Protein AF-A0A1Q7FND4-F1 (afdb_monomer)

Foldseek 3Di:
DPPDDDWDKDQVPPPDPCPDPVNCVVPVCVVVVVVVNVVVSVPDIGGDDDPVADPVNVVVVVVVVVVCVVCVVVVCVVPVPDDPDDDD

Radius of gyration: 17.03 Å; Cα contacts (8 Å, |Δi|>4): 41; chains: 1; bounding box: 44×31×40 Å

Mean predicted aligned error: 7.87 Å

pLDDT: mean 82.62, std 16.8, range [30.73, 97.94]

Sequence (88 aa):
MESTLNVLTPRYFCPGCHAAKSYRTNGPQVGLRLPQTERLLKKVLCLPTGPAVTSAEANTICDMIKFVVEHTEAVKKRFSVRPIFSHP

Secondary structure (DSSP, 8-state):
-----------SS-S-GGGSHHHHTT-TTGGGG-HHHHHHHTT--PPP-STT--HHHHHHHHHHHHHHHHTHHHHHHHHTT--S----

Structure (mmCIF, N/CA/C/O backbone):
data_AF-A0A1Q7FND4-F1
#
_entry.id   AF-A0A1Q7FND4-F1
#
loop_
_atom_site.group_PDB
_atom_site.id
_atom_site.type_symbol
_atom_site.label_atom_id
_atom_site.label_alt_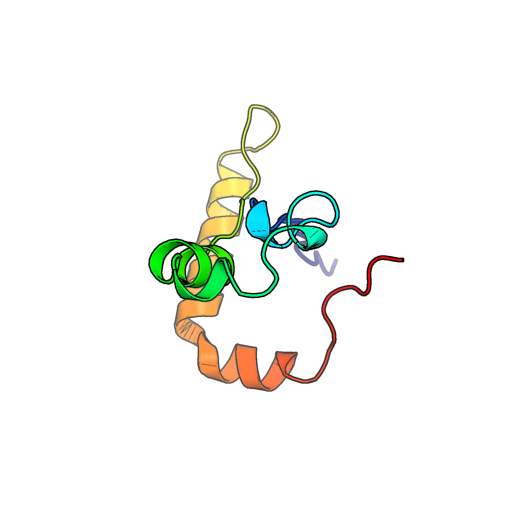id
_atom_site.label_comp_id
_atom_site.label_asym_id
_atom_site.label_entity_id
_atom_site.label_seq_id
_atom_site.pdbx_PDB_ins_code
_atom_site.Cartn_x
_atom_site.Cartn_y
_atom_site.Cartn_z
_atom_site.occupancy
_atom_site.B_iso_or_equiv
_atom_site.auth_seq_id
_atom_site.auth_comp_id
_atom_site.auth_asym_id
_atom_site.auth_atom_id
_atom_site.pdbx_PDB_model_num
ATOM 1 N N . MET A 1 1 ? -27.293 6.403 5.688 1.00 37.91 1 MET A N 1
ATOM 2 C CA . MET A 1 1 ? -25.992 6.960 5.260 1.00 37.91 1 MET A CA 1
ATOM 3 C C . MET A 1 1 ? -25.057 5.791 5.034 1.00 37.91 1 MET A C 1
ATOM 5 O O . MET A 1 1 ? -24.565 5.223 5.995 1.00 37.91 1 MET A O 1
ATOM 9 N N . GLU A 1 2 ? -24.908 5.359 3.787 1.00 43.00 2 GLU A N 1
ATOM 10 C CA . GLU A 1 2 ? -24.027 4.247 3.428 1.00 43.00 2 GLU A CA 1
ATOM 11 C C . GLU A 1 2 ? -22.626 4.827 3.193 1.00 43.00 2 GLU A C 1
ATOM 13 O O . GLU A 1 2 ? -22.276 5.254 2.094 1.00 43.00 2 GLU A O 1
ATOM 18 N N . SER A 1 3 ? -21.856 4.980 4.273 1.00 45.69 3 SER A N 1
ATOM 19 C CA . SER A 1 3 ? -20.483 5.485 4.217 1.00 45.69 3 SER A CA 1
ATOM 20 C C . SER A 1 3 ? -19.581 4.412 3.611 1.00 45.69 3 SER A C 1
ATOM 22 O O . SER A 1 3 ? -18.990 3.597 4.318 1.00 45.69 3 SER A O 1
ATOM 24 N N . THR A 1 4 ? -19.510 4.372 2.284 1.00 51.84 4 THR A N 1
ATOM 25 C CA . THR A 1 4 ? -18.565 3.500 1.582 1.00 51.84 4 THR A CA 1
ATOM 26 C C . THR A 1 4 ? -17.154 4.034 1.830 1.00 51.84 4 THR A C 1
ATOM 28 O O . THR A 1 4 ? -16.822 5.136 1.397 1.00 51.84 4 THR A O 1
ATOM 31 N N . LEU A 1 5 ? -16.328 3.276 2.554 1.00 61.03 5 LEU A N 1
ATOM 32 C CA . LEU A 1 5 ? -14.924 3.610 2.788 1.00 61.03 5 LEU A CA 1
ATOM 33 C C . LEU A 1 5 ? -14.152 3.522 1.461 1.00 61.03 5 LEU A C 1
ATOM 35 O O . LEU A 1 5 ? -14.092 2.455 0.852 1.00 61.03 5 LEU A O 1
ATOM 39 N N . ASN A 1 6 ? -13.559 4.633 1.015 1.00 83.00 6 ASN A N 1
ATOM 40 C CA . ASN A 1 6 ? -12.838 4.716 -0.257 1.00 83.00 6 ASN A CA 1
ATOM 41 C C . ASN A 1 6 ? -11.360 5.068 -0.028 1.00 83.00 6 ASN A C 1
ATOM 43 O O . ASN A 1 6 ? -10.993 6.239 0.040 1.00 83.00 6 ASN A O 1
ATOM 47 N N . VAL A 1 7 ? -10.514 4.044 0.120 1.00 83.88 7 VAL A N 1
ATOM 48 C CA . VAL A 1 7 ? -9.067 4.208 0.336 1.00 83.88 7 VAL A CA 1
ATOM 49 C C . VAL A 1 7 ? -8.333 4.085 -0.999 1.00 83.88 7 VAL A C 1
ATOM 51 O O . VAL A 1 7 ? -8.186 2.988 -1.541 1.00 83.88 7 VAL A O 1
ATOM 54 N N . LEU A 1 8 ? -7.837 5.205 -1.528 1.00 85.69 8 LEU A N 1
ATOM 55 C CA . LEU A 1 8 ? -7.018 5.209 -2.740 1.00 85.69 8 LEU A CA 1
ATOM 56 C C . LEU A 1 8 ? -5.574 4.831 -2.405 1.00 85.69 8 LEU A C 1
ATOM 58 O O . LEU A 1 8 ? -4.905 5.501 -1.620 1.00 85.69 8 LEU A O 1
ATOM 62 N N . THR A 1 9 ? -5.096 3.747 -3.013 1.00 82.38 9 THR A N 1
ATOM 63 C CA . THR A 1 9 ? -3.776 3.171 -2.741 1.00 82.38 9 THR A CA 1
ATOM 64 C C . THR A 1 9 ? -3.019 2.944 -4.051 1.00 82.38 9 THR A C 1
ATOM 66 O O . THR A 1 9 ? -3.385 2.072 -4.843 1.00 82.38 9 THR A O 1
ATOM 69 N N . PRO A 1 10 ? -1.966 3.727 -4.345 1.00 83.25 10 PRO A N 1
ATOM 70 C CA . PRO A 1 10 ? -1.130 3.455 -5.502 1.00 83.25 10 PRO A CA 1
ATOM 71 C C . PRO A 1 10 ? -0.271 2.206 -5.260 1.00 83.25 10 PRO A C 1
ATOM 73 O O . PRO A 1 10 ? 0.146 1.902 -4.139 1.00 83.25 10 PRO A O 1
ATOM 76 N N . ARG A 1 11 ? 0.055 1.493 -6.339 1.00 83.69 11 ARG A N 1
ATOM 77 C CA . ARG A 1 11 ? 1.077 0.440 -6.310 1.00 83.69 11 ARG A CA 1
ATOM 78 C C . ARG A 1 11 ? 2.435 1.067 -6.606 1.00 83.69 11 ARG A C 1
ATOM 80 O O . ARG A 1 11 ? 2.786 1.225 -7.772 1.00 83.69 11 ARG A O 1
ATOM 87 N N . TYR A 1 12 ? 3.184 1.425 -5.566 1.00 82.25 12 TYR A N 1
ATOM 88 C CA . TYR A 1 12 ? 4.563 1.889 -5.717 1.00 82.25 12 TYR A CA 1
ATOM 89 C C . TYR A 1 12 ? 5.571 0.802 -5.322 1.00 82.25 12 TYR A C 1
ATOM 91 O O . TYR A 1 12 ? 5.488 0.230 -4.241 1.00 82.25 12 TYR A O 1
ATOM 99 N N . PHE A 1 13 ? 6.567 0.494 -6.1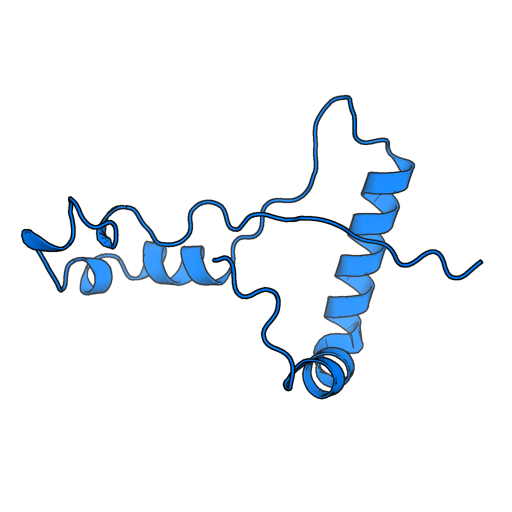45 1.00 80.00 13 PHE A N 1
ATOM 100 C CA . PHE A 1 13 ? 6.656 0.788 -7.582 1.00 80.00 13 PHE A CA 1
ATOM 101 C C . PHE A 1 13 ? 5.893 -0.291 -8.360 1.00 80.00 13 PHE A C 1
ATOM 103 O O . PHE A 1 13 ? 5.917 -1.451 -7.960 1.00 80.00 13 PHE A O 1
ATOM 110 N N . CYS A 1 14 ? 5.188 0.059 -9.439 1.00 82.38 14 CYS A N 1
ATOM 111 C CA . CYS A 1 14 ? 4.565 -0.925 -10.327 1.00 82.38 14 CYS A CA 1
ATOM 112 C C . CYS A 1 14 ? 4.213 -0.296 -11.691 1.00 82.38 14 CYS A C 1
ATOM 114 O O . CYS A 1 14 ? 3.422 0.646 -11.725 1.00 82.38 14 CYS A O 1
ATOM 116 N N . PRO A 1 15 ? 4.737 -0.813 -12.818 1.00 85.00 15 PRO A N 1
ATOM 117 C CA . PRO A 1 15 ? 5.715 -1.899 -12.923 1.00 85.00 15 PRO A CA 1
ATOM 118 C C . PRO A 1 15 ? 7.127 -1.459 -12.482 1.00 85.00 15 PRO A C 1
ATOM 120 O O . PRO A 1 15 ? 7.366 -0.289 -12.191 1.00 85.00 15 PRO A O 1
ATOM 123 N N . GLY A 1 16 ? 8.073 -2.401 -12.409 1.00 87.50 16 GLY A N 1
ATOM 124 C CA . GLY A 1 16 ? 9.478 -2.084 -12.122 1.00 87.50 16 GLY A CA 1
ATOM 125 C C . GLY A 1 16 ? 10.123 -1.264 -13.242 1.00 87.50 16 GLY A C 1
ATOM 126 O O . GLY A 1 16 ? 9.718 -1.368 -14.400 1.00 87.50 16 GLY A O 1
ATOM 127 N N . CYS A 1 17 ? 11.154 -0.476 -12.919 1.00 89.00 17 CYS A N 1
ATOM 128 C CA . CYS A 1 17 ? 11.808 0.419 -13.883 1.00 89.00 17 CYS A CA 1
ATOM 129 C C . CYS A 1 17 ? 12.318 -0.307 -15.140 1.00 89.00 17 CYS A C 1
ATOM 131 O O . CYS A 1 17 ? 12.253 0.251 -16.229 1.00 89.00 17 CYS A O 1
ATOM 133 N N . HIS A 1 18 ? 12.755 -1.566 -15.030 1.00 88.31 18 HIS A N 1
ATOM 134 C CA . HIS A 1 18 ? 13.202 -2.379 -16.172 1.00 88.31 18 HIS A CA 1
ATOM 135 C C . HIS A 1 18 ? 12.090 -2.690 -17.186 1.00 88.31 18 HIS A C 1
ATOM 137 O O . HIS A 1 18 ? 12.383 -3.014 -18.334 1.00 88.31 18 HIS A O 1
ATOM 143 N N . ALA A 1 19 ? 10.822 -2.588 -16.784 1.00 85.62 19 ALA A N 1
ATOM 144 C CA . ALA A 1 19 ? 9.665 -2.732 -17.662 1.00 85.62 19 ALA A CA 1
ATOM 145 C C . ALA A 1 19 ? 9.176 -1.387 -18.233 1.00 85.62 19 ALA A C 1
ATOM 147 O O . ALA A 1 19 ? 8.319 -1.378 -19.120 1.00 85.62 19 ALA A O 1
ATOM 148 N N . ALA A 1 20 ? 9.715 -0.255 -17.764 1.00 86.06 20 ALA A N 1
ATOM 149 C CA . ALA A 1 20 ? 9.389 1.057 -18.308 1.00 86.06 20 ALA A CA 1
ATOM 150 C C . ALA A 1 20 ? 9.938 1.211 -19.736 1.00 86.06 20 ALA A C 1
ATOM 152 O O . ALA A 1 20 ? 10.981 0.656 -20.094 1.00 86.06 20 ALA A O 1
ATOM 153 N N . LYS A 1 21 ? 9.228 1.995 -20.559 1.00 82.25 21 LYS A N 1
ATOM 154 C CA . LYS A 1 21 ? 9.469 2.133 -22.007 1.00 82.25 21 LYS A CA 1
ATOM 155 C C . LYS A 1 21 ? 10.933 2.424 -22.364 1.00 82.25 21 LYS A C 1
ATOM 157 O O . LYS A 1 21 ? 11.433 1.838 -23.315 1.00 82.25 21 LYS A O 1
ATOM 162 N N . SER A 1 22 ? 11.611 3.280 -21.599 1.00 83.75 22 SER A N 1
ATOM 163 C CA . SER A 1 22 ? 13.008 3.675 -21.832 1.00 83.75 22 SER A CA 1
ATOM 164 C C . SER A 1 22 ? 14.028 2.559 -21.585 1.00 83.75 22 SER A C 1
ATOM 166 O O . SER A 1 22 ? 15.100 2.580 -22.177 1.00 83.75 22 SER A O 1
ATOM 168 N N . TYR A 1 23 ? 13.714 1.593 -20.718 1.00 81.69 23 TYR A N 1
ATOM 169 C CA . TYR A 1 23 ? 14.638 0.522 -20.326 1.00 81.69 23 TYR A CA 1
ATOM 170 C C . TYR A 1 23 ? 14.320 -0.811 -21.009 1.00 81.69 23 TYR A C 1
ATOM 172 O O . TYR A 1 23 ? 15.221 -1.614 -21.250 1.00 81.69 23 TYR A O 1
ATOM 180 N N . ARG A 1 24 ? 13.053 -1.039 -21.379 1.00 78.94 24 ARG A N 1
ATOM 181 C CA . ARG A 1 24 ? 12.600 -2.298 -21.986 1.00 78.94 24 ARG A CA 1
ATOM 182 C C . ARG A 1 24 ? 13.226 -2.566 -23.360 1.00 78.94 24 ARG A C 1
ATOM 184 O O . ARG A 1 24 ? 13.450 -3.724 -23.705 1.00 78.94 24 ARG A O 1
ATOM 191 N N . THR A 1 25 ? 13.520 -1.522 -24.138 1.00 77.06 25 THR A N 1
ATOM 192 C CA . THR A 1 25 ? 14.088 -1.634 -25.496 1.00 77.06 25 THR A CA 1
ATOM 193 C C . THR A 1 25 ? 15.486 -2.247 -25.513 1.00 77.06 25 THR A C 1
ATOM 195 O O . THR A 1 25 ? 15.818 -2.962 -26.451 1.00 77.06 25 THR A O 1
ATOM 198 N N . ASN A 1 26 ? 16.278 -2.029 -24.460 1.00 69.94 26 ASN A N 1
ATOM 199 C CA . ASN A 1 26 ? 17.672 -2.480 -24.386 1.00 69.94 26 ASN A CA 1
ATOM 200 C C . ASN A 1 26 ? 17.818 -3.878 -23.756 1.00 69.94 26 ASN A C 1
ATOM 202 O O . ASN A 1 26 ? 18.927 -4.392 -23.632 1.00 69.94 26 ASN A O 1
ATOM 206 N N . GLY A 1 27 ? 16.712 -4.500 -23.336 1.00 68.56 27 GLY A N 1
ATOM 207 C CA . GLY A 1 27 ? 16.735 -5.779 -22.636 1.00 68.56 27 GLY A CA 1
ATOM 208 C C . GLY A 1 27 ? 15.330 -6.306 -22.330 1.00 68.56 27 GLY A C 1
ATOM 209 O O . GLY A 1 27 ? 14.895 -6.255 -21.179 1.00 68.56 27 GLY A O 1
ATOM 210 N N . PRO A 1 28 ? 14.610 -6.870 -23.315 1.00 69.50 28 PRO A N 1
ATOM 211 C CA . PRO A 1 28 ? 13.220 -7.305 -23.139 1.00 69.50 28 PRO A CA 1
ATOM 212 C C . PRO A 1 28 ? 13.031 -8.426 -22.099 1.00 69.50 28 PRO A C 1
ATOM 214 O O . PRO A 1 28 ? 11.910 -8.667 -21.661 1.00 69.50 28 PRO A O 1
ATOM 217 N N . GLN A 1 29 ? 14.115 -9.087 -21.678 1.00 81.88 29 GLN A N 1
ATOM 218 C CA . GLN A 1 29 ? 14.111 -10.199 -20.723 1.00 81.88 29 GLN A CA 1
ATOM 219 C C . GLN A 1 29 ? 14.786 -9.876 -19.378 1.00 81.88 29 GLN A C 1
ATOM 221 O O . GLN A 1 29 ? 15.009 -10.779 -18.574 1.00 81.88 29 GLN A O 1
ATOM 226 N N . VAL A 1 30 ? 15.103 -8.607 -19.092 1.00 84.38 30 VAL A N 1
ATOM 227 C CA . VAL A 1 30 ? 15.797 -8.206 -17.848 1.00 84.38 30 VAL A CA 1
ATOM 228 C C . VAL A 1 30 ? 15.055 -8.683 -16.590 1.00 84.38 30 VAL A C 1
ATOM 230 O O . VAL A 1 30 ? 15.695 -9.091 -15.624 1.00 84.38 30 VAL A O 1
ATOM 233 N N . GLY A 1 31 ? 13.719 -8.741 -16.628 1.00 82.50 31 GLY A N 1
ATOM 234 C CA . GLY A 1 31 ? 12.901 -9.258 -15.525 1.00 82.50 31 GLY A CA 1
ATOM 235 C C . GLY A 1 31 ? 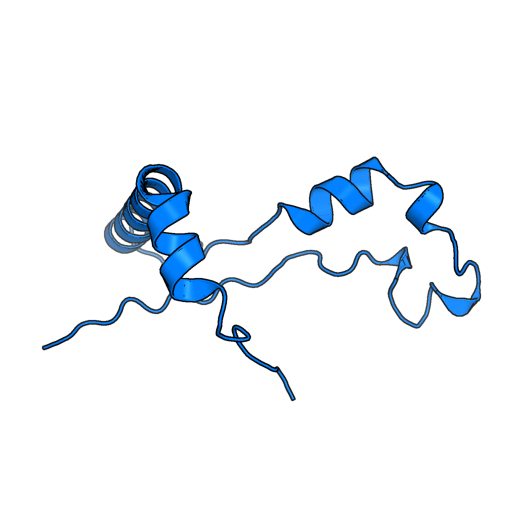13.224 -10.706 -15.121 1.00 82.50 31 GLY A C 1
ATOM 236 O O . GLY A 1 31 ? 13.130 -11.036 -13.943 1.00 82.50 31 GLY A O 1
ATOM 237 N N . LEU A 1 32 ? 13.699 -11.553 -16.049 1.00 87.44 32 LEU A N 1
ATOM 238 C CA . LEU A 1 32 ? 14.103 -12.936 -15.743 1.00 87.44 32 LEU A CA 1
ATOM 239 C C . LEU A 1 32 ? 15.314 -12.997 -14.802 1.00 87.44 32 LEU A C 1
ATOM 241 O O . LEU A 1 32 ? 15.469 -13.958 -14.054 1.00 87.44 32 LEU A O 1
ATOM 245 N N . ARG A 1 33 ? 16.159 -11.959 -14.818 1.00 90.88 33 ARG A N 1
ATOM 246 C CA . ARG A 1 33 ? 17.329 -11.829 -13.936 1.00 90.88 33 ARG A CA 1
ATOM 247 C C . ARG A 1 33 ? 17.011 -11.100 -12.630 1.00 90.88 33 ARG A C 1
ATOM 249 O O . ARG A 1 33 ? 17.882 -11.001 -11.773 1.00 90.88 33 ARG A O 1
ATOM 256 N N . LEU A 1 34 ? 15.780 -10.612 -12.466 1.00 92.12 34 LEU A N 1
ATOM 257 C CA . LEU A 1 34 ? 15.319 -9.868 -11.292 1.00 92.12 34 LEU A CA 1
ATOM 258 C C . LEU A 1 34 ? 14.127 -10.563 -10.597 1.00 92.12 34 LEU A C 1
ATOM 260 O O . LEU A 1 34 ? 13.115 -9.910 -10.314 1.00 92.12 34 LEU A O 1
ATOM 264 N N . PRO A 1 35 ? 14.199 -11.877 -10.295 1.00 92.25 35 PRO A N 1
ATOM 265 C CA . PRO A 1 35 ? 13.048 -12.622 -9.787 1.00 92.25 35 PRO A CA 1
ATOM 266 C C . PRO A 1 35 ? 12.559 -12.112 -8.423 1.00 92.25 35 PRO A C 1
ATOM 268 O O . PRO A 1 35 ? 11.361 -12.142 -8.143 1.00 92.25 35 PRO A O 1
ATOM 271 N N . GLN A 1 36 ? 13.453 -11.596 -7.574 1.00 95.06 36 GLN A N 1
ATOM 272 C CA . GLN A 1 36 ? 13.082 -10.998 -6.291 1.00 95.06 36 GLN A CA 1
ATOM 273 C C . GLN A 1 36 ? 12.302 -9.695 -6.486 1.00 95.06 36 GLN A C 1
ATOM 275 O O . GLN A 1 36 ? 11.297 -9.489 -5.804 1.00 95.06 36 GLN A O 1
ATOM 280 N N . THR A 1 37 ? 12.725 -8.858 -7.436 1.00 92.69 37 THR A N 1
ATOM 281 C CA . THR A 1 37 ? 12.032 -7.616 -7.792 1.00 92.69 37 THR A CA 1
ATOM 282 C C . THR A 1 37 ? 10.638 -7.927 -8.323 1.00 92.69 37 THR A C 1
ATOM 284 O O . THR A 1 37 ? 9.659 -7.434 -7.774 1.00 92.69 37 THR A O 1
ATOM 287 N N . GLU A 1 38 ? 10.515 -8.823 -9.306 1.00 91.25 38 GLU A N 1
ATOM 288 C CA . GLU A 1 38 ? 9.218 -9.248 -9.857 1.00 91.25 38 GLU A CA 1
ATOM 289 C C . GLU A 1 38 ? 8.278 -9.822 -8.794 1.00 91.25 38 GLU A C 1
ATOM 291 O O . GLU A 1 38 ? 7.073 -9.555 -8.785 1.00 91.25 38 GLU A O 1
ATOM 296 N N . ARG A 1 39 ? 8.825 -10.594 -7.849 1.00 91.94 39 ARG A N 1
ATOM 297 C CA . ARG A 1 39 ? 8.055 -11.126 -6.723 1.00 91.94 39 ARG A CA 1
ATOM 298 C C . ARG A 1 39 ? 7.553 -10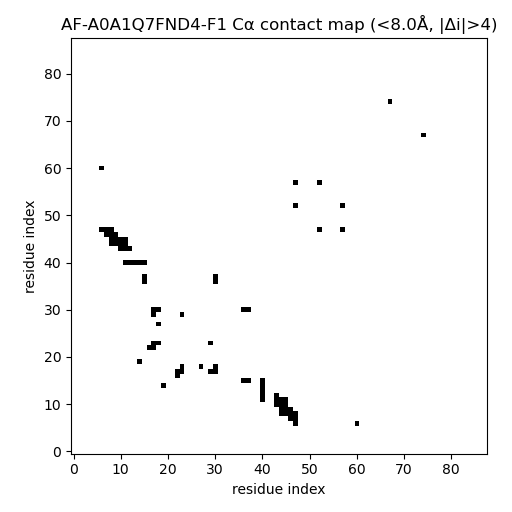.018 -5.796 1.00 91.94 39 ARG A C 1
ATOM 300 O O . ARG A 1 39 ? 6.436 -10.132 -5.297 1.00 91.94 39 ARG A O 1
ATOM 307 N N . LEU A 1 40 ? 8.361 -8.989 -5.539 1.00 92.31 40 LEU A N 1
ATOM 308 C CA . LEU A 1 40 ? 7.999 -7.876 -4.660 1.00 92.31 40 LEU A CA 1
ATOM 309 C C . LEU A 1 40 ? 6.938 -6.970 -5.299 1.00 92.31 40 LEU A C 1
ATOM 311 O O . LEU A 1 40 ? 5.938 -6.669 -4.654 1.00 92.31 40 LEU A O 1
ATOM 315 N N . LEU A 1 41 ? 7.096 -6.619 -6.580 1.00 90.56 41 LEU A N 1
ATOM 316 C CA . LEU A 1 41 ? 6.171 -5.751 -7.329 1.00 90.56 41 LEU A CA 1
ATOM 317 C C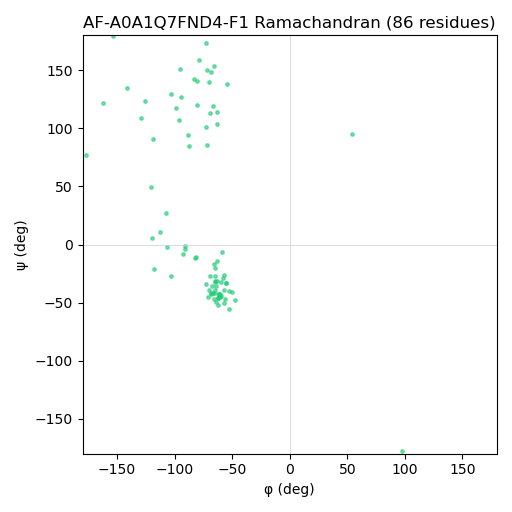 . LEU A 1 41 ? 4.721 -6.275 -7.348 1.00 90.56 41 LEU A C 1
ATOM 319 O O . LEU A 1 41 ? 3.781 -5.495 -7.477 1.00 90.56 41 LEU A O 1
ATOM 323 N N . LYS A 1 42 ? 4.527 -7.594 -7.203 1.00 88.81 42 LYS A N 1
ATOM 324 C CA . LYS A 1 42 ? 3.205 -8.249 -7.139 1.00 88.81 42 LYS A CA 1
ATOM 325 C C . LYS A 1 42 ? 2.540 -8.196 -5.760 1.00 88.81 42 LYS A C 1
ATOM 327 O O . LYS A 1 42 ? 1.385 -8.591 -5.643 1.00 88.81 42 LYS A O 1
ATOM 332 N N . LYS A 1 43 ? 3.270 -7.789 -4.719 1.00 89.44 43 LYS A N 1
ATOM 333 C CA . LYS A 1 43 ? 2.831 -7.871 -3.316 1.00 89.44 43 LYS A CA 1
ATOM 334 C C . LYS A 1 43 ? 2.720 -6.517 -2.624 1.00 89.44 43 LYS A C 1
ATOM 336 O O . LYS A 1 43 ? 2.050 -6.429 -1.602 1.00 89.44 43 LYS A O 1
ATOM 341 N N . VAL A 1 44 ? 3.403 -5.494 -3.132 1.00 89.31 44 VAL A N 1
ATOM 342 C CA . VAL A 1 44 ? 3.463 -4.181 -2.482 1.00 89.31 44 VAL A CA 1
ATOM 343 C C . VAL A 1 44 ? 2.220 -3.340 -2.762 1.00 89.31 44 VAL A C 1
ATOM 345 O O . VAL A 1 44 ? 1.695 -3.314 -3.876 1.00 89.31 44 VAL A O 1
ATOM 348 N N . LEU A 1 45 ? 1.783 -2.624 -1.731 1.00 90.12 45 LEU A N 1
ATOM 349 C CA . LEU A 1 45 ? 0.704 -1.646 -1.767 1.00 90.12 45 LEU A CA 1
ATOM 350 C C . LE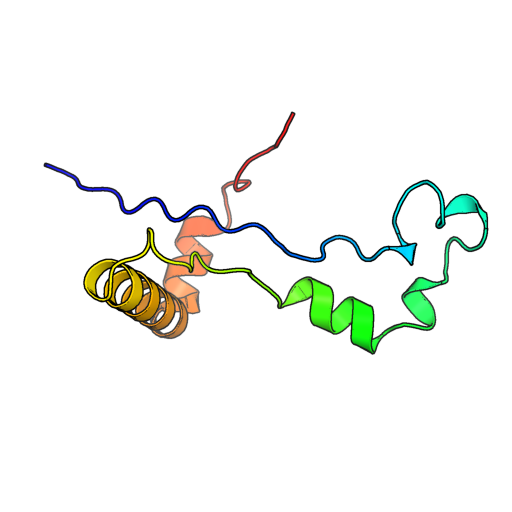U A 1 45 ? 1.100 -0.472 -0.869 1.00 90.12 45 LEU A C 1
ATOM 352 O O . LEU A 1 45 ? 1.571 -0.697 0.246 1.00 90.12 45 LEU A O 1
ATOM 356 N N . CYS A 1 46 ? 0.912 0.763 -1.331 1.00 90.94 46 CYS A N 1
ATOM 357 C CA . CYS A 1 46 ? 1.146 1.941 -0.500 1.00 90.94 46 CYS A CA 1
ATOM 358 C C . CYS A 1 46 ? -0.151 2.392 0.159 1.00 90.94 46 CYS A C 1
ATOM 360 O O . CYS A 1 46 ? -1.149 2.617 -0.524 1.00 90.94 46 CYS A O 1
ATOM 362 N N . LEU A 1 47 ? -0.114 2.544 1.481 1.00 93.25 47 LEU A N 1
ATOM 363 C CA . LEU A 1 47 ? -1.239 3.025 2.275 1.00 93.25 47 LEU A CA 1
ATOM 364 C C . LEU A 1 47 ? -1.127 4.539 2.514 1.00 93.25 47 LEU A C 1
ATOM 366 O O . LEU A 1 47 ? -0.007 5.057 2.567 1.00 93.25 47 LEU A O 1
ATOM 370 N N . PRO A 1 48 ? -2.260 5.248 2.677 1.00 92.12 48 PRO A N 1
ATOM 371 C CA . PRO A 1 48 ? -2.257 6.646 3.086 1.00 92.12 48 PRO A CA 1
ATOM 372 C C . PRO A 1 48 ? -1.476 6.854 4.386 1.00 92.12 48 PRO A C 1
ATOM 374 O O . PRO A 1 48 ? -1.583 6.069 5.327 1.00 92.12 48 PRO A O 1
ATOM 377 N N . THR A 1 49 ? -0.696 7.928 4.431 1.00 92.31 49 THR A N 1
ATOM 378 C CA . THR A 1 49 ? 0.084 8.350 5.599 1.00 92.31 49 THR A CA 1
ATOM 379 C C . THR A 1 49 ? 0.308 9.866 5.555 1.00 92.31 49 THR A C 1
ATOM 381 O O . THR A 1 49 ? -0.112 10.530 4.605 1.00 92.31 49 THR A O 1
ATOM 384 N N . GLY A 1 50 ? 0.989 10.416 6.561 1.00 92.50 50 GLY A N 1
ATOM 385 C CA . GLY A 1 50 ? 1.303 11.839 6.683 1.00 92.50 50 GLY A CA 1
ATOM 386 C C . GLY A 1 50 ? 0.330 12.603 7.590 1.00 92.50 50 GLY A C 1
ATOM 387 O O . GLY A 1 50 ? -0.578 12.012 8.167 1.00 92.50 50 GLY A O 1
ATOM 388 N N . PRO A 1 51 ? 0.505 13.930 7.722 1.00 94.12 51 PRO A N 1
ATOM 389 C CA . PRO A 1 51 ? -0.228 14.744 8.698 1.00 94.12 51 PRO A CA 1
ATOM 390 C C . PRO A 1 51 ? -1.737 14.840 8.433 1.00 94.12 51 PRO A C 1
ATOM 392 O O . PRO A 1 51 ? -2.486 15.220 9.324 1.00 94.12 51 PRO A O 1
ATOM 395 N N . ALA A 1 52 ? -2.185 14.503 7.221 1.00 94.12 52 ALA A N 1
ATOM 396 C CA . ALA A 1 52 ? -3.598 14.480 6.858 1.00 94.12 52 ALA A CA 1
ATOM 397 C C . ALA A 1 52 ? -4.322 13.190 7.287 1.00 94.12 52 ALA A C 1
ATOM 399 O O . ALA A 1 52 ? -5.543 13.150 7.211 1.00 94.12 52 ALA A O 1
ATOM 400 N N . VAL A 1 53 ? -3.594 12.147 7.707 1.00 94.44 53 VAL A N 1
ATOM 401 C CA . VAL A 1 53 ? -4.183 10.871 8.132 1.00 94.44 53 VAL A CA 1
ATOM 402 C C . VAL A 1 53 ? -4.272 10.836 9.648 1.00 94.44 53 VAL A C 1
ATOM 404 O O . VAL A 1 53 ? -3.264 10.864 10.353 1.00 94.44 53 VAL A O 1
ATOM 407 N N . THR A 1 54 ? -5.494 10.748 10.157 1.00 95.56 54 THR A N 1
ATOM 408 C CA . THR A 1 54 ? -5.760 10.619 11.588 1.00 95.56 54 THR A CA 1
ATOM 409 C C . THR A 1 54 ? -5.543 9.184 12.072 1.00 95.56 54 THR A C 1
ATOM 411 O O . THR A 1 54 ? -5.649 8.216 11.315 1.00 95.56 54 THR A O 1
ATOM 414 N N . SER A 1 55 ? -5.318 9.009 13.377 1.00 95.88 55 SER A N 1
ATOM 415 C CA . SER A 1 55 ? -5.217 7.673 13.985 1.00 95.88 55 SER A CA 1
ATOM 416 C C . SER A 1 55 ? -6.492 6.839 13.799 1.00 95.88 55 SER A C 1
ATOM 418 O O . SER A 1 55 ? -6.416 5.620 13.669 1.00 95.88 55 SER A O 1
ATOM 420 N N . ALA A 1 56 ? -7.667 7.479 13.760 1.00 94.75 56 ALA A N 1
ATOM 421 C CA . ALA A 1 56 ? -8.941 6.799 13.531 1.00 94.75 56 ALA A CA 1
ATOM 422 C C . ALA A 1 56 ? -9.046 6.243 12.099 1.00 94.75 56 ALA A C 1
ATOM 424 O O . ALA A 1 56 ? -9.458 5.097 11.907 1.00 94.75 56 ALA A O 1
ATOM 425 N N . GLU A 1 57 ? -8.615 7.013 11.097 1.00 94.44 57 GLU A N 1
ATOM 426 C CA . GLU A 1 57 ? -8.550 6.551 9.706 1.00 94.44 57 GLU A CA 1
ATOM 427 C C . GLU A 1 57 ? -7.516 5.436 9.537 1.00 94.44 57 GLU A C 1
ATOM 429 O O . GLU A 1 57 ? -7.805 4.425 8.898 1.00 94.44 57 GLU A O 1
ATOM 434 N N . ALA A 1 58 ? -6.344 5.563 10.169 1.00 94.56 58 ALA A N 1
ATOM 435 C CA . ALA A 1 58 ? -5.324 4.516 10.159 1.00 94.56 58 ALA A CA 1
ATOM 436 C C . ALA A 1 58 ? -5.844 3.200 10.767 1.00 94.56 58 ALA A C 1
ATOM 438 O O . ALA A 1 58 ? -5.665 2.136 10.173 1.00 94.56 58 ALA A O 1
ATOM 439 N N . ASN A 1 59 ? -6.546 3.262 11.904 1.00 95.94 59 ASN A N 1
ATOM 440 C CA . ASN A 1 59 ? -7.180 2.087 12.511 1.00 95.94 59 ASN A CA 1
ATOM 441 C C . ASN A 1 59 ? -8.234 1.472 11.586 1.00 95.94 59 ASN A C 1
ATOM 443 O O . ASN A 1 59 ? -8.241 0.262 11.385 1.00 95.94 59 ASN A O 1
ATOM 447 N N . THR A 1 60 ? -9.053 2.309 10.948 1.00 95.25 60 THR A N 1
ATOM 448 C CA . THR A 1 60 ? -10.067 1.857 9.988 1.00 95.25 60 THR A CA 1
ATOM 449 C C . THR A 1 60 ? -9.432 1.116 8.804 1.00 95.25 60 THR A C 1
ATOM 451 O O . THR A 1 60 ? -9.914 0.057 8.400 1.00 95.25 60 THR A O 1
ATOM 454 N N . ILE A 1 61 ? -8.316 1.625 8.267 1.00 94.50 61 ILE A N 1
ATOM 455 C CA . ILE A 1 61 ? -7.549 0.953 7.206 1.00 94.50 61 ILE A CA 1
ATOM 456 C C . ILE A 1 61 ? -7.012 -0.396 7.701 1.00 94.50 61 ILE A C 1
ATOM 458 O O . ILE A 1 61 ? -7.143 -1.402 7.001 1.00 94.50 61 ILE A O 1
ATOM 462 N N . CYS A 1 62 ? -6.432 -0.442 8.903 1.00 95.69 62 CYS A N 1
ATOM 463 C CA . CYS A 1 62 ? -5.921 -1.678 9.497 1.00 95.69 62 CYS A CA 1
ATOM 464 C C . CYS A 1 62 ? -7.021 -2.728 9.681 1.00 95.69 62 CYS A C 1
ATOM 466 O O . CYS A 1 62 ? -6.817 -3.890 9.333 1.00 95.69 62 CYS A O 1
ATOM 468 N N . ASP A 1 63 ? -8.185 -2.335 10.189 1.00 96.06 63 ASP A N 1
ATOM 469 C CA . ASP A 1 63 ? -9.305 -3.247 10.414 1.00 96.06 63 ASP A CA 1
ATOM 470 C C . ASP A 1 63 ? -9.894 -3.757 9.096 1.00 96.06 63 ASP A C 1
ATOM 472 O O . ASP A 1 63 ? -10.205 -4.942 8.978 1.00 96.06 63 ASP A O 1
ATOM 476 N N . MET A 1 64 ? -9.935 -2.918 8.057 1.00 94.56 64 MET A N 1
ATOM 477 C CA . MET A 1 64 ? -10.293 -3.355 6.706 1.00 94.56 64 MET A CA 1
ATOM 478 C C . MET A 1 64 ? -9.306 -4.400 6.166 1.00 94.56 64 MET A C 1
ATOM 480 O O . MET A 1 64 ? -9.728 -5.411 5.604 1.00 94.56 64 MET A O 1
ATOM 484 N N . ILE A 1 65 ? -7.996 -4.186 6.332 1.00 94.56 65 ILE A N 1
ATOM 485 C CA . ILE A 1 65 ? -6.978 -5.149 5.888 1.00 94.56 65 ILE A CA 1
ATOM 486 C C . ILE A 1 65 ? -7.140 -6.475 6.636 1.00 94.56 65 I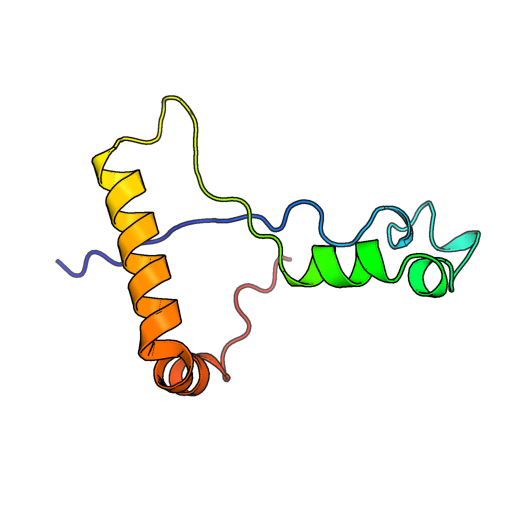LE A C 1
ATOM 488 O O 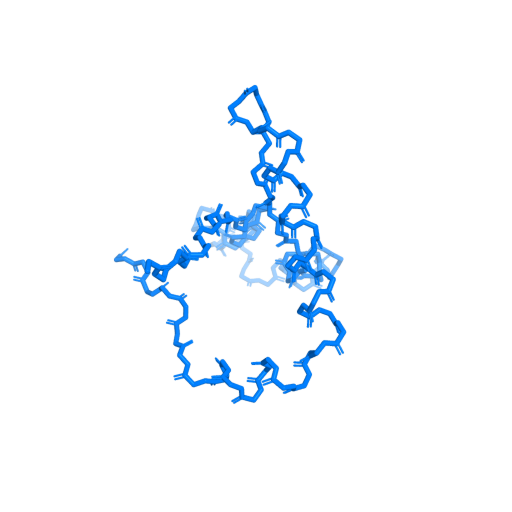. ILE A 1 65 ? -7.151 -7.525 5.992 1.00 94.56 65 ILE A O 1
ATOM 492 N N . LYS A 1 66 ? -7.318 -6.441 7.964 1.00 97.31 66 LYS A N 1
ATOM 493 C CA . LYS A 1 66 ? -7.582 -7.649 8.766 1.00 97.31 66 LYS A CA 1
ATOM 494 C C . LYS A 1 66 ? -8.816 -8.385 8.256 1.00 97.31 66 LYS A C 1
ATOM 496 O O . LYS A 1 66 ? -8.719 -9.566 7.940 1.00 97.31 66 LYS A O 1
ATOM 501 N N . PHE A 1 67 ? -9.928 -7.672 8.069 1.00 96.12 67 PHE A N 1
ATOM 502 C CA . PHE A 1 67 ? -11.169 -8.245 7.555 1.00 96.12 67 PHE A CA 1
ATOM 503 C C . PHE A 1 67 ? -10.965 -8.939 6.201 1.00 96.12 67 PHE A C 1
ATOM 505 O O . PHE A 1 67 ? -11.409 -10.073 6.019 1.00 96.12 67 PHE A O 1
ATOM 512 N N . VAL A 1 68 ? -10.272 -8.288 5.258 1.00 94.75 68 VAL A N 1
ATOM 513 C CA . VAL A 1 68 ? -9.985 -8.861 3.933 1.00 94.75 68 VAL A CA 1
ATOM 514 C C . VAL A 1 68 ? -9.131 -10.122 4.044 1.00 94.75 68 VAL A C 1
ATOM 516 O O . VAL A 1 68 ? -9.415 -11.099 3.354 1.00 94.75 68 VAL A O 1
ATOM 519 N N . VAL A 1 69 ? -8.110 -10.119 4.905 1.00 96.06 69 VAL A N 1
ATOM 520 C CA . VAL A 1 69 ? -7.235 -11.280 5.121 1.00 96.06 69 VAL A CA 1
ATOM 521 C C . VAL A 1 69 ? -8.014 -12.443 5.741 1.00 96.06 69 VAL A C 1
ATOM 523 O O . VAL A 1 69 ? -7.942 -13.561 5.231 1.00 96.06 69 VAL A O 1
ATOM 526 N N . GLU A 1 70 ? -8.816 -12.185 6.772 1.00 97.94 70 GLU A N 1
ATOM 527 C CA . GLU A 1 70 ? -9.640 -13.194 7.452 1.00 97.94 70 GLU A CA 1
ATOM 528 C C . GLU A 1 70 ? -10.709 -13.801 6.531 1.00 97.94 70 GLU A C 1
ATOM 530 O O . GLU A 1 70 ? -10.973 -15.000 6.582 1.00 97.94 70 GLU A O 1
ATOM 535 N N . HIS A 1 71 ? -11.282 -12.999 5.630 1.00 96.50 71 HIS A N 1
ATOM 536 C CA . HIS A 1 71 ? -12.378 -13.406 4.745 1.00 96.50 71 HIS A CA 1
ATOM 537 C C . HIS A 1 71 ? -11.936 -13.575 3.285 1.00 96.50 71 HIS A C 1
ATOM 539 O O . HIS A 1 71 ? -12.747 -13.431 2.364 1.00 96.50 71 HIS A O 1
ATOM 545 N N . THR A 1 72 ? -10.656 -13.894 3.058 1.00 94.38 72 THR A N 1
ATOM 546 C CA . THR A 1 72 ? -10.012 -13.887 1.732 1.00 94.38 72 THR A CA 1
ATOM 547 C C . THR A 1 72 ? -10.835 -14.602 0.655 1.00 94.38 72 THR A C 1
ATOM 549 O O . THR A 1 72 ? -11.038 -14.051 -0.425 1.00 94.38 72 THR A O 1
ATOM 552 N N . GLU A 1 73 ? -11.343 -15.807 0.920 1.00 94.81 73 GLU A N 1
ATOM 553 C CA . GLU A 1 73 ? -12.068 -16.593 -0.089 1.00 94.81 73 GLU A CA 1
ATOM 554 C C . GLU A 1 73 ? -13.436 -15.993 -0.443 1.00 94.81 73 GLU A C 1
ATOM 556 O O . GLU A 1 73 ? -13.807 -15.925 -1.619 1.00 94.81 73 GLU A O 1
ATOM 561 N N . ALA A 1 74 ? -14.164 -15.474 0.549 1.00 94.00 74 ALA A N 1
ATOM 562 C CA . ALA A 1 74 ? -15.436 -14.792 0.327 1.00 94.00 74 ALA A CA 1
ATOM 563 C C . ALA A 1 74 ? -15.241 -13.475 -0.442 1.00 94.00 74 ALA A C 1
ATOM 565 O O . ALA A 1 74 ? -15.988 -13.181 -1.380 1.00 94.00 74 ALA A O 1
ATOM 566 N N . VAL A 1 75 ? -14.204 -12.709 -0.084 1.00 92.88 75 VAL A N 1
ATOM 567 C CA . VAL A 1 75 ? -13.832 -11.465 -0.769 1.00 92.88 75 VAL A CA 1
ATOM 568 C C . VAL A 1 75 ? -13.404 -11.757 -2.206 1.00 92.88 75 VAL A C 1
ATOM 570 O O . VAL A 1 75 ? -13.956 -11.156 -3.125 1.00 92.88 75 VAL A O 1
ATOM 573 N N . LYS A 1 76 ? -12.504 -12.724 -2.438 1.00 91.12 76 LYS A N 1
ATOM 574 C CA . LYS A 1 76 ? -12.115 -13.147 -3.793 1.00 91.12 76 LYS A CA 1
ATOM 575 C C . LYS A 1 76 ? -13.347 -13.501 -4.612 1.00 91.12 76 LYS A C 1
ATOM 577 O O . LYS A 1 76 ? -13.578 -12.858 -5.625 1.00 91.12 76 LYS A O 1
ATOM 582 N N . LYS A 1 77 ? -14.196 -14.420 -4.137 1.00 91.50 77 LYS A N 1
ATOM 583 C CA . LYS A 1 77 ? -15.413 -14.842 -4.850 1.00 91.50 77 LYS A CA 1
ATOM 584 C C . LYS A 1 77 ? -16.306 -13.661 -5.244 1.00 91.50 77 LYS A C 1
ATOM 586 O O . LYS A 1 77 ? -16.853 -13.650 -6.343 1.00 91.50 77 LYS A O 1
ATOM 591 N N . ARG A 1 78 ? -16.444 -12.660 -4.369 1.00 89.62 78 ARG A N 1
ATOM 592 C CA . ARG A 1 78 ? -17.250 -11.457 -4.626 1.00 89.62 78 ARG A CA 1
ATOM 593 C C . ARG A 1 78 ? -16.604 -10.494 -5.629 1.00 89.62 78 ARG A C 1
ATOM 595 O O . ARG A 1 78 ? -17.325 -9.850 -6.386 1.00 89.62 78 ARG A O 1
ATOM 602 N N . PHE A 1 79 ? -15.275 -10.385 -5.639 1.00 82.94 79 PHE A N 1
ATOM 603 C CA . PHE A 1 79 ? -14.532 -9.395 -6.431 1.00 82.94 79 PHE A CA 1
ATOM 604 C C . PHE A 1 79 ? -13.791 -9.965 -7.653 1.00 82.94 79 PHE A C 1
ATOM 606 O O . PHE A 1 79 ? -13.263 -9.188 -8.444 1.00 82.94 79 PHE A O 1
ATOM 613 N N . SER A 1 80 ? -13.820 -11.282 -7.892 1.00 75.25 80 SER A N 1
ATOM 614 C CA . SER A 1 80 ? -13.222 -11.952 -9.063 1.00 75.25 80 SER A CA 1
ATOM 615 C C . SER A 1 80 ? -13.761 -11.483 -10.427 1.00 75.25 80 SER A C 1
ATOM 617 O O . SER A 1 80 ? -13.232 -11.903 -11.450 1.00 75.25 80 SER A O 1
ATOM 619 N N . VAL A 1 81 ? -14.793 -10.630 -10.468 1.00 55.69 81 VAL A N 1
ATOM 620 C CA . VAL A 1 81 ? -15.549 -10.294 -11.691 1.00 55.69 81 VAL A CA 1
ATOM 621 C C . VAL A 1 81 ? -15.515 -8.806 -12.068 1.00 55.69 81 VAL A C 1
ATOM 623 O O . VAL A 1 81 ? -16.201 -8.402 -13.002 1.00 55.69 81 VAL A O 1
ATOM 626 N N . ARG A 1 82 ? -14.749 -7.953 -11.375 1.00 47.34 82 ARG A N 1
ATOM 627 C CA . ARG A 1 82 ? -14.676 -6.521 -11.722 1.00 47.34 82 ARG A CA 1
ATOM 628 C C . ARG A 1 82 ? -13.233 -6.072 -11.941 1.00 47.34 82 ARG A C 1
ATOM 630 O O . ARG A 1 82 ? -12.435 -6.198 -11.014 1.00 47.34 82 ARG A O 1
ATOM 637 N N . PRO A 1 83 ? -12.880 -5.509 -13.114 1.00 46.75 83 PRO A N 1
ATOM 638 C CA . PRO A 1 83 ? -11.620 -4.799 -13.246 1.00 46.75 83 PRO A CA 1
ATOM 639 C C . PRO A 1 83 ? -11.672 -3.590 -12.306 1.00 46.75 83 PRO A C 1
ATOM 641 O O . PRO A 1 83 ? -12.504 -2.695 -12.452 1.00 46.75 83 PRO A O 1
ATOM 644 N N . ILE A 1 84 ? -10.814 -3.601 -11.290 1.00 54.16 84 ILE A N 1
ATOM 645 C CA . ILE A 1 84 ? -10.632 -2.476 -10.378 1.00 54.16 84 ILE A CA 1
ATOM 646 C C . ILE A 1 84 ? -9.877 -1.407 -11.178 1.00 54.16 84 ILE A C 1
ATOM 648 O O . ILE A 1 84 ? -8.677 -1.531 -11.396 1.00 54.16 84 ILE A O 1
ATOM 652 N N . PHE A 1 85 ? -10.624 -0.410 -11.660 1.00 48.84 85 PHE A N 1
ATOM 653 C CA . PHE A 1 85 ? -10.171 0.801 -12.355 1.00 48.84 85 PHE A CA 1
ATOM 654 C C . PHE A 1 85 ? -9.262 0.594 -13.582 1.00 48.84 85 PHE A C 1
ATOM 656 O O . PHE A 1 85 ? -8.034 0.590 -13.490 1.00 48.84 85 PHE A O 1
ATOM 663 N N . SER A 1 86 ? -9.874 0.573 -14.769 1.00 36.66 86 SER A N 1
ATOM 664 C CA . SER A 1 86 ? -9.217 1.006 -16.00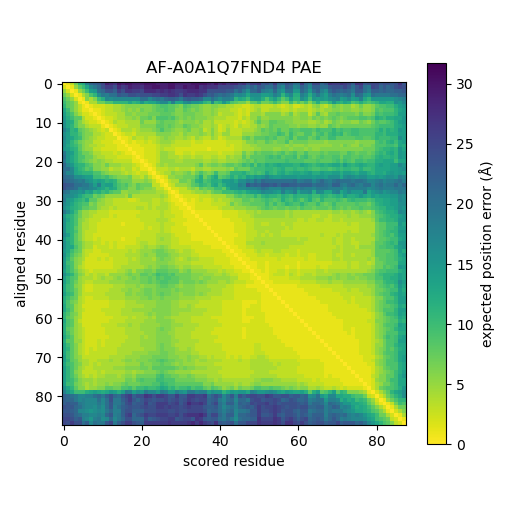7 1.00 36.66 86 SER A CA 1
ATOM 665 C C . SER A 1 86 ? -8.876 2.495 -15.883 1.00 36.66 86 SER A C 1
ATOM 667 O O . SER A 1 86 ? -9.770 3.337 -15.944 1.00 36.66 86 SER A O 1
ATOM 669 N N . HIS A 1 87 ? -7.607 2.819 -15.641 1.00 30.73 87 HIS A N 1
ATOM 670 C CA . HIS A 1 87 ? -7.123 4.185 -15.846 1.00 30.73 87 HIS A CA 1
ATOM 671 C C . HIS A 1 87 ? -7.091 4.457 -17.367 1.00 30.73 87 HIS A C 1
ATOM 673 O O . HIS A 1 87 ? -6.768 3.520 -18.104 1.00 30.73 87 HIS A O 1
ATOM 679 N N . PRO A 1 88 ? -7.479 5.661 -17.829 1.00 37.41 88 PRO A N 1
ATOM 680 C CA . PRO A 1 88 ? -7.451 6.040 -19.245 1.00 37.41 88 PRO A CA 1
ATOM 681 C C . PRO A 1 88 ? -6.037 6.032 -19.842 1.00 37.41 88 PRO A C 1
ATOM 683 O O . PRO A 1 88 ? -5.060 6.202 -19.074 1.00 37.41 88 PRO A O 1
#

Solvent-accessible surface area (backbone atoms only — not comparable to full-atom values): 5761 Å² total; per-residue (Å²): 135,88,81,75,86,82,84,82,59,58,52,65,65,59,75,54,70,63,71,35,78,90,43,25,79,82,38,85,60,54,64,77,81,33,58,68,56,60,57,44,51,77,70,50,70,40,74,86,70,62,95,87,53,49,71,68,57,52,48,52,52,52,51,51,52,51,51,48,65,77,39,39,70,64,51,44,71,73,51,77,82,59,85,84,70,86,77,134